Protein AF-A0AA91CA77-F1 (afdb_monomer_lite)

pLDDT: mean 86.05, std 10.48, range [43.81, 96.94]

Radius of gyration: 17.7 Å; chains: 1; bounding box: 40×16×43 Å

Structure (mmCIF, N/CA/C/O backbone):
data_AF-A0AA91CA77-F1
#
_entry.id   AF-A0AA91CA77-F1
#
loop_
_atom_site.group_PDB
_atom_site.id
_atom_site.type_symbol
_atom_site.label_atom_id
_atom_site.label_alt_id
_atom_site.label_comp_id
_atom_site.label_asym_id
_atom_site.label_entity_id
_atom_site.label_seq_id
_atom_site.pdbx_PDB_ins_code
_atom_site.Cartn_x
_atom_site.Cartn_y
_atom_site.Cartn_z
_atom_site.occupancy
_atom_site.B_iso_or_equiv
_atom_site.auth_seq_id
_atom_site.auth_comp_id
_atom_site.auth_asym_id
_atom_site.auth_atom_id
_atom_site.pdbx_PDB_model_num
ATOM 1 N N . ALA A 1 1 ? 12.599 10.717 -21.690 1.00 43.81 1 ALA A N 1
ATOM 2 C CA . ALA A 1 1 ? 11.370 11.416 -21.269 1.00 43.81 1 ALA A CA 1
ATOM 3 C C . ALA A 1 1 ? 10.651 10.517 -20.279 1.00 43.81 1 ALA A C 1
ATOM 5 O O . ALA A 1 1 ? 10.445 9.354 -20.601 1.00 43.81 1 ALA A O 1
ATOM 6 N N . CYS A 1 2 ? 10.354 11.008 -19.074 1.00 51.12 2 CYS A N 1
ATOM 7 C CA . CYS A 1 2 ? 9.453 10.300 -18.167 1.00 51.12 2 CYS A CA 1
ATOM 8 C C . CYS A 1 2 ? 8.096 10.228 -18.879 1.00 51.12 2 CYS A C 1
ATOM 10 O O . CYS A 1 2 ? 7.526 11.272 -19.196 1.00 51.12 2 CYS A O 1
ATOM 12 N N . LEU A 1 3 ? 7.649 9.028 -19.253 1.00 63.09 3 LEU A N 1
ATOM 13 C CA . LEU A 1 3 ? 6.319 8.852 -19.827 1.00 63.09 3 LEU A CA 1
ATOM 14 C C . LEU A 1 3 ? 5.322 9.302 -18.758 1.00 63.09 3 LEU A C 1
ATOM 16 O O . LEU A 1 3 ? 5.353 8.799 -17.637 1.00 63.09 3 LEU A O 1
ATOM 20 N N . THR A 1 4 ? 4.456 10.261 -19.076 1.00 71.81 4 THR A N 1
ATOM 21 C CA . THR A 1 4 ? 3.342 10.635 -18.200 1.00 71.81 4 THR A CA 1
ATOM 22 C C . THR A 1 4 ? 2.318 9.510 -18.243 1.00 71.81 4 THR A C 1
ATOM 24 O O . THR A 1 4 ? 1.380 9.529 -19.040 1.00 71.81 4 THR A O 1
ATOM 27 N N . VAL A 1 5 ? 2.555 8.479 -17.439 1.00 78.88 5 VAL A N 1
ATOM 28 C CA . VAL A 1 5 ? 1.635 7.356 -17.295 1.00 78.88 5 VAL A CA 1
ATOM 29 C C . VAL A 1 5 ? 0.412 7.860 -16.522 1.00 78.88 5 VAL A C 1
ATOM 31 O O . VAL A 1 5 ? 0.581 8.457 -15.455 1.00 78.88 5 VAL A O 1
ATOM 34 N N . PRO A 1 6 ? -0.817 7.684 -17.037 1.00 85.00 6 PRO A N 1
ATOM 35 C CA . PRO A 1 6 ? -2.001 8.153 -16.335 1.00 85.00 6 PRO A CA 1
ATOM 36 C C . PRO A 1 6 ? -2.162 7.402 -15.010 1.00 85.00 6 PRO A C 1
ATOM 38 O O . PRO A 1 6 ? -1.970 6.193 -14.942 1.00 85.00 6 PRO A O 1
ATOM 41 N N . TRP A 1 7 ? -2.554 8.110 -13.950 1.00 83.25 7 TRP A N 1
ATOM 42 C CA . TRP A 1 7 ? -2.723 7.536 -12.605 1.00 83.25 7 TRP A CA 1
ATOM 43 C C . TRP A 1 7 ? -3.809 6.450 -12.535 1.00 83.25 7 TRP A C 1
ATOM 45 O O . TRP A 1 7 ? -3.863 5.684 -11.579 1.00 83.25 7 TRP A O 1
ATOM 55 N N . THR A 1 8 ? -4.659 6.361 -13.558 1.00 87.00 8 THR A N 1
ATOM 56 C CA . THR A 1 8 ? -5.669 5.315 -13.713 1.00 87.00 8 THR A CA 1
ATOM 57 C C . THR A 1 8 ? -5.088 3.974 -14.177 1.00 87.00 8 THR A C 1
ATOM 59 O O . THR A 1 8 ? -5.825 2.991 -14.224 1.00 87.00 8 THR A O 1
ATOM 62 N N . THR A 1 9 ? -3.799 3.887 -14.545 1.00 87.62 9 THR A N 1
ATOM 63 C CA . THR A 1 9 ? -3.182 2.589 -14.865 1.00 87.62 9 THR A CA 1
ATOM 64 C C . THR A 1 9 ? -3.029 1.728 -13.611 1.00 87.62 9 THR A C 1
ATOM 66 O O . THR A 1 9 ? -2.650 2.257 -12.564 1.00 87.62 9 THR A O 1
ATOM 69 N N . PRO A 1 10 ? -3.233 0.400 -13.707 1.00 87.06 10 PRO A N 1
ATOM 70 C CA . PRO A 1 10 ? -3.044 -0.502 -12.578 1.00 87.06 10 PRO A CA 1
ATOM 71 C C . PRO A 1 10 ? -1.657 -0.325 -11.936 1.00 87.06 10 PRO A C 1
ATOM 73 O O . PRO A 1 10 ? -0.676 -0.232 -12.675 1.00 87.06 10 PRO A O 1
ATOM 76 N N . PRO A 1 11 ? -1.530 -0.336 -10.595 1.00 85.06 11 PRO A N 1
ATOM 77 C CA . PRO A 1 11 ? -0.305 0.065 -9.899 1.00 85.06 11 PRO A CA 1
ATOM 78 C C . PRO A 1 11 ? 0.964 -0.647 -10.389 1.00 85.06 11 PRO A C 1
ATOM 80 O O . PRO A 1 11 ? 1.965 -0.008 -10.691 1.00 85.06 11 PRO A O 1
ATOM 83 N N . ILE A 1 12 ? 0.934 -1.971 -10.540 1.00 86.25 12 ILE A N 1
ATOM 84 C CA . ILE A 1 12 ? 2.115 -2.743 -10.963 1.00 86.25 12 ILE A CA 1
ATOM 85 C C . ILE A 1 12 ? 2.565 -2.336 -12.378 1.00 86.25 12 ILE A C 1
ATOM 87 O O . ILE A 1 12 ? 3.755 -2.153 -12.634 1.00 86.25 12 ILE A O 1
ATOM 91 N N . VAL A 1 13 ? 1.602 -2.133 -13.281 1.00 85.62 13 VAL A N 1
ATOM 92 C CA . VAL A 1 13 ? 1.851 -1.677 -14.656 1.00 85.62 13 VAL A CA 1
ATOM 93 C C . VAL A 1 13 ? 2.332 -0.225 -14.658 1.00 85.62 13 VAL A C 1
ATOM 95 O O . VAL A 1 13 ? 3.246 0.114 -15.407 1.00 85.62 13 VAL A O 1
ATOM 98 N N . PHE A 1 14 ? 1.783 0.614 -13.775 1.00 86.12 14 PHE A N 1
ATOM 99 C CA . PHE A 1 14 ? 2.231 1.988 -13.568 1.00 86.12 14 PHE A CA 1
ATOM 100 C C . PHE A 1 14 ? 3.714 2.034 -13.188 1.00 86.12 14 PHE A C 1
ATOM 102 O O . PHE A 1 14 ? 4.483 2.716 -13.857 1.00 86.12 14 PHE A O 1
ATOM 109 N N . GLY A 1 15 ? 4.142 1.260 -12.184 1.00 84.12 15 GLY A N 1
ATOM 110 C CA . GLY A 1 15 ? 5.544 1.214 -11.747 1.00 84.12 15 GLY A CA 1
ATOM 111 C C . GLY A 1 15 ? 6.504 0.733 -12.842 1.00 84.12 15 GLY A C 1
ATOM 112 O O . GLY A 1 15 ? 7.600 1.276 -13.000 1.00 84.12 15 GLY A O 1
ATOM 113 N N . PHE A 1 16 ? 6.080 -0.237 -13.656 1.00 85.25 16 PHE A N 1
ATOM 114 C CA . PHE A 1 16 ? 6.849 -0.716 -14.808 1.00 85.25 16 PHE A CA 1
ATOM 115 C C . PHE A 1 16 ? 7.003 0.354 -15.900 1.00 85.25 16 PHE A C 1
ATOM 117 O O . PHE A 1 16 ? 8.109 0.617 -16.373 1.00 85.25 16 PHE A O 1
ATOM 124 N N . LEU A 1 17 ? 5.904 1.002 -16.293 1.00 84.06 17 LEU A N 1
ATOM 125 C CA . LEU A 1 17 ? 5.907 2.008 -17.359 1.00 84.06 17 LEU A CA 1
ATOM 126 C C . LEU A 1 17 ? 6.581 3.316 -16.919 1.00 84.06 17 LEU A C 1
ATOM 128 O O . LEU A 1 17 ? 7.328 3.908 -17.698 1.00 84.06 17 LEU A O 1
ATOM 132 N N . ALA A 1 18 ? 6.384 3.733 -15.666 1.00 82.31 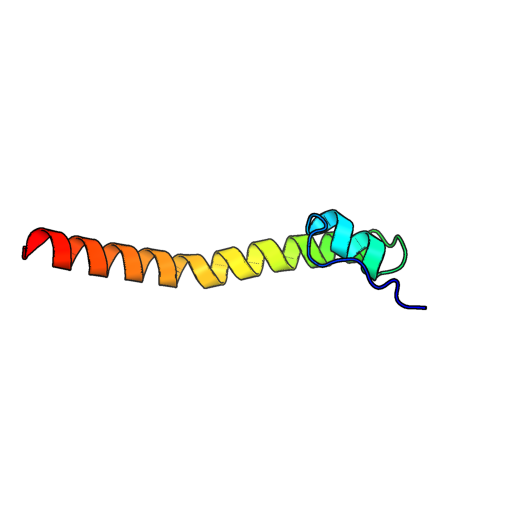18 ALA A N 1
ATOM 133 C CA . ALA A 1 18 ? 6.987 4.938 -15.092 1.00 82.31 18 ALA A CA 1
ATOM 134 C C . ALA A 1 18 ? 8.522 4.858 -15.025 1.00 82.31 18 ALA A C 1
ATOM 136 O O . ALA A 1 18 ? 9.201 5.881 -15.081 1.00 82.31 18 ALA A O 1
ATOM 137 N N . THR A 1 19 ? 9.077 3.646 -14.948 1.00 82.56 19 THR A N 1
ATOM 138 C CA . THR A 1 19 ? 10.527 3.396 -14.897 1.00 82.56 19 THR A CA 1
ATOM 139 C C . THR A 1 19 ? 11.127 2.987 -16.246 1.00 82.56 19 THR A C 1
ATOM 141 O O . THR A 1 19 ? 12.283 2.573 -16.304 1.00 82.56 19 THR A O 1
ATOM 144 N N . GLY A 1 20 ? 10.369 3.125 -17.341 1.00 82.44 20 GLY A N 1
ATOM 145 C CA . GLY A 1 20 ? 10.848 2.826 -18.692 1.00 82.44 20 GLY A CA 1
ATOM 146 C C . GLY A 1 20 ? 10.923 1.330 -18.999 1.00 82.44 20 GLY A C 1
ATOM 147 O O . GLY A 1 20 ? 11.915 0.882 -19.563 1.00 82.44 20 GLY A O 1
ATOM 148 N N . ALA A 1 21 ? 9.885 0.570 -18.632 1.00 79.69 21 ALA A N 1
ATOM 149 C CA . ALA A 1 21 ? 9.816 -0.886 -18.782 1.00 79.69 21 ALA A CA 1
ATOM 150 C C . ALA A 1 21 ? 10.846 -1.650 -17.925 1.00 79.69 21 ALA A C 1
ATOM 152 O O . ALA A 1 21 ? 11.344 -2.711 -18.307 1.00 79.69 21 ALA A O 1
ATOM 153 N N . ASN A 1 22 ? 11.154 -1.122 -16.736 1.00 83.50 22 ASN A N 1
ATOM 154 C CA . ASN A 1 22 ? 12.046 -1.770 -15.783 1.00 83.50 22 ASN A CA 1
ATOM 155 C C . ASN A 1 22 ? 11.242 -2.602 -14.771 1.00 83.50 22 ASN A C 1
ATOM 157 O O . ASN A 1 22 ? 10.375 -2.093 -14.058 1.00 83.50 22 ASN A O 1
ATOM 161 N N . VAL A 1 23 ? 11.566 -3.893 -14.669 1.00 86.19 23 VAL A N 1
ATOM 162 C CA . VAL A 1 23 ? 10.932 -4.831 -13.725 1.00 86.19 23 VA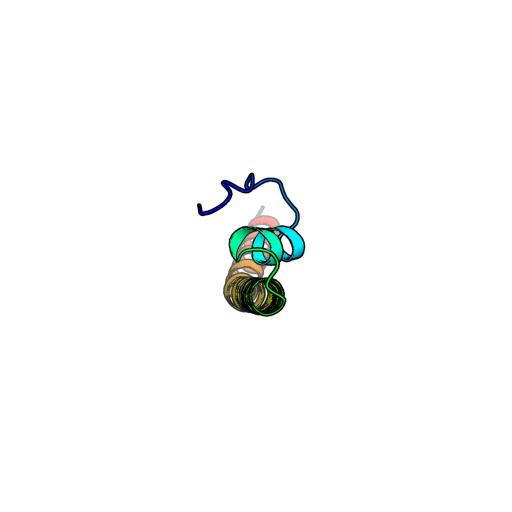L A CA 1
ATOM 163 C C . VAL A 1 23 ? 11.113 -4.378 -12.273 1.00 86.19 23 VAL A C 1
ATOM 165 O O . VAL A 1 23 ? 10.212 -4.561 -11.456 1.00 86.19 23 VAL A O 1
ATOM 168 N N . MET A 1 24 ? 12.220 -3.703 -11.953 1.00 87.69 24 MET A N 1
ATOM 169 C CA . MET A 1 24 ? 12.452 -3.169 -10.609 1.00 87.69 24 MET A CA 1
ATOM 170 C C . MET A 1 24 ? 11.410 -2.117 -10.213 1.00 87.69 24 MET A C 1
ATOM 172 O O . MET A 1 24 ? 11.035 -2.059 -9.045 1.00 87.69 24 MET A O 1
ATOM 176 N N . GLY A 1 25 ? 10.871 -1.349 -11.168 1.00 86.06 25 GLY A N 1
ATOM 177 C CA . GLY A 1 25 ? 9.790 -0.400 -10.896 1.00 86.06 25 GLY A CA 1
ATOM 178 C C . GLY A 1 25 ? 8.479 -1.082 -10.500 1.00 86.06 25 GLY A C 1
ATOM 179 O O . GLY A 1 25 ? 7.786 -0.615 -9.597 1.00 86.06 25 GLY A O 1
ATOM 180 N N . ALA A 1 26 ? 8.167 -2.231 -11.107 1.00 87.00 26 ALA A N 1
ATOM 181 C CA . ALA A 1 26 ? 7.018 -3.048 -10.714 1.00 87.00 26 ALA A CA 1
ATOM 182 C C . ALA A 1 26 ? 7.187 -3.626 -9.297 1.00 87.00 26 ALA A C 1
ATOM 184 O O . ALA A 1 26 ? 6.243 -3.613 -8.505 1.00 87.00 26 ALA A O 1
ATOM 185 N N . VAL A 1 27 ? 8.398 -4.085 -8.958 1.00 90.94 27 VAL A N 1
ATOM 186 C CA . VAL A 1 27 ? 8.722 -4.627 -7.627 1.00 90.94 27 VAL A CA 1
ATOM 187 C C . VAL A 1 27 ? 8.604 -3.550 -6.551 1.00 90.94 27 VAL A C 1
ATOM 189 O O . VAL A 1 27 ? 7.954 -3.777 -5.531 1.00 90.94 27 VAL A O 1
ATOM 192 N N . THR A 1 28 ? 9.164 -2.359 -6.781 1.00 89.94 28 THR A N 1
ATOM 193 C CA . THR A 1 28 ? 9.019 -1.233 -5.849 1.00 89.94 28 THR A CA 1
ATOM 194 C C . THR A 1 28 ? 7.549 -0.881 -5.640 1.00 89.94 28 THR A C 1
ATOM 196 O O . THR A 1 28 ? 7.137 -0.678 -4.499 1.00 89.94 28 THR A O 1
ATOM 199 N N . GLN A 1 29 ? 6.730 -0.890 -6.697 1.00 91.31 29 GLN A N 1
ATOM 200 C CA . GLN A 1 29 ? 5.305 -0.613 -6.543 1.00 91.31 29 GLN A CA 1
ATOM 201 C C . GLN A 1 29 ? 4.578 -1.681 -5.717 1.00 91.31 29 GLN A C 1
ATOM 203 O O . GLN A 1 29 ? 3.733 -1.341 -4.891 1.00 91.31 29 GLN A O 1
ATOM 208 N N . ALA A 1 30 ? 4.914 -2.961 -5.895 1.00 91.25 30 ALA A N 1
ATOM 209 C CA . ALA A 1 30 ? 4.347 -4.036 -5.084 1.00 91.25 30 ALA A CA 1
ATOM 210 C C . ALA A 1 30 ? 4.692 -3.864 -3.593 1.00 91.25 30 ALA A C 1
ATOM 212 O O . ALA A 1 30 ? 3.812 -3.985 -2.741 1.00 91.25 30 ALA A O 1
ATOM 213 N N . ILE A 1 31 ? 5.943 -3.504 -3.281 1.00 94.31 31 ILE A N 1
ATOM 214 C CA . ILE A 1 31 ? 6.378 -3.211 -1.906 1.00 94.31 31 ILE A CA 1
ATOM 215 C C . ILE A 1 31 ? 5.595 -2.025 -1.337 1.00 94.31 31 ILE A C 1
ATOM 217 O O . ILE A 1 31 ? 5.105 -2.103 -0.212 1.00 94.31 31 ILE A O 1
ATOM 221 N N . LEU A 1 32 ? 5.429 -0.949 -2.111 1.00 93.31 32 LEU A N 1
ATOM 222 C CA . LEU A 1 32 ? 4.674 0.227 -1.677 1.00 93.31 32 LEU A CA 1
ATOM 223 C C . LEU A 1 32 ? 3.219 -0.114 -1.346 1.00 93.31 32 LEU A C 1
ATOM 225 O O . LEU A 1 32 ? 2.733 0.324 -0.309 1.00 93.31 32 LEU A O 1
ATOM 229 N N . ILE A 1 33 ? 2.549 -0.936 -2.160 1.00 94.00 33 ILE A N 1
ATOM 230 C CA . ILE A 1 33 ? 1.174 -1.380 -1.881 1.00 94.00 33 ILE A CA 1
ATOM 231 C C . ILE A 1 33 ? 1.111 -2.120 -0.544 1.00 94.00 33 ILE A C 1
ATOM 233 O O . ILE A 1 33 ? 0.279 -1.786 0.296 1.00 94.00 33 ILE A O 1
ATOM 237 N N . VAL A 1 34 ? 2.017 -3.077 -0.317 1.00 95.75 34 VAL A N 1
ATOM 238 C CA . VAL A 1 34 ? 2.062 -3.844 0.937 1.00 95.75 34 VAL A CA 1
ATOM 239 C C . VAL A 1 34 ? 2.299 -2.925 2.135 1.00 95.75 34 VAL A C 1
ATOM 241 O O . VAL A 1 34 ? 1.582 -3.017 3.130 1.00 95.75 34 VAL A O 1
ATOM 244 N N . VAL A 1 35 ? 3.263 -2.008 2.039 1.00 96.75 35 VAL A N 1
ATOM 245 C CA . VAL A 1 35 ? 3.570 -1.050 3.111 1.00 96.75 35 VAL A CA 1
ATOM 246 C C . VAL A 1 35 ? 2.375 -0.137 3.386 1.00 96.75 35 VAL A C 1
ATOM 248 O O . VAL A 1 35 ? 2.005 0.041 4.545 1.00 96.75 35 VAL A O 1
ATOM 251 N N . SER A 1 36 ? 1.725 0.393 2.348 1.00 94.69 36 SER A N 1
ATOM 252 C CA . SER A 1 36 ? 0.515 1.205 2.496 1.00 94.69 36 SER A CA 1
ATOM 253 C C . SER A 1 36 ? -0.610 0.427 3.175 1.00 94.69 36 SER A C 1
ATOM 255 O O . SER A 1 36 ? -1.247 0.967 4.076 1.00 94.69 36 SER A O 1
ATOM 257 N N . THR A 1 37 ? -0.824 -0.842 2.817 1.00 94.69 37 THR A N 1
ATOM 258 C CA . THR A 1 37 ? -1.810 -1.697 3.490 1.00 94.69 37 THR A CA 1
ATOM 259 C C . THR A 1 37 ? -1.465 -1.884 4.966 1.00 94.69 37 THR A C 1
ATOM 261 O O . THR A 1 37 ? -2.31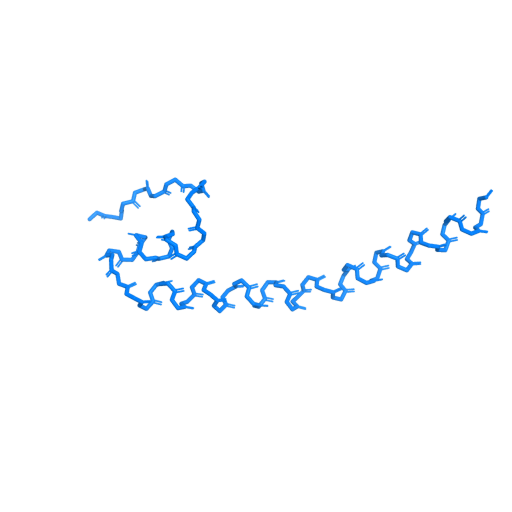9 -1.647 5.815 1.00 94.69 37 THR A O 1
ATOM 264 N N . VAL A 1 38 ? -0.221 -2.243 5.295 1.00 96.94 38 VAL A N 1
ATOM 265 C CA . VAL A 1 38 ? 0.211 -2.459 6.688 1.00 96.94 38 VAL A CA 1
ATOM 266 C C . VAL A 1 38 ? 0.058 -1.193 7.528 1.00 96.94 38 VAL A C 1
ATOM 268 O O . VAL A 1 38 ? -0.397 -1.272 8.666 1.00 96.94 38 VAL A O 1
ATOM 271 N N . ILE A 1 39 ? 0.392 -0.028 6.969 1.00 96.62 39 ILE A N 1
ATOM 272 C CA . ILE A 1 39 ? 0.214 1.256 7.653 1.00 96.62 39 ILE A CA 1
ATOM 273 C C . ILE A 1 39 ? -1.273 1.567 7.845 1.00 96.62 39 ILE A C 1
ATOM 275 O O . ILE A 1 39 ? -1.638 2.074 8.899 1.00 96.62 39 ILE A O 1
ATOM 279 N N . TYR A 1 40 ? -2.135 1.262 6.871 1.00 95.19 40 TYR A N 1
ATOM 280 C CA . TYR A 1 40 ? -3.554 1.630 6.908 1.00 95.19 40 TYR A CA 1
ATOM 281 C C . TYR A 1 40 ? -4.412 0.711 7.794 1.00 95.19 40 TYR A C 1
ATOM 283 O O . TYR A 1 40 ? -5.335 1.179 8.459 1.00 95.19 40 TYR A O 1
ATOM 291 N N . VAL A 1 41 ? -4.094 -0.585 7.854 1.00 95.88 41 VAL A N 1
ATOM 292 C CA . VAL A 1 41 ? -4.826 -1.593 8.645 1.00 95.88 41 VAL A CA 1
ATOM 293 C C . VAL A 1 41 ? -5.071 -1.194 10.113 1.00 95.88 41 VAL A C 1
ATOM 295 O O . VAL A 1 41 ? -6.220 -1.291 10.544 1.00 95.88 41 VAL A O 1
ATOM 298 N N . PRO A 1 42 ? -4.090 -0.723 10.912 1.00 94.25 42 PRO A N 1
ATOM 299 C CA . PRO A 1 42 ? -4.355 -0.347 12.303 1.00 94.25 42 PRO A CA 1
ATOM 300 C C . PRO A 1 42 ? -5.336 0.827 12.428 1.00 94.25 42 PRO A C 1
ATOM 302 O O . PRO A 1 42 ? -6.159 0.831 13.345 1.00 94.25 42 PRO A O 1
ATOM 305 N N . PHE A 1 43 ? -5.295 1.793 11.503 1.00 94.81 43 PHE A N 1
ATOM 306 C CA . PHE A 1 43 ? -6.254 2.901 11.478 1.00 94.81 43 PHE A CA 1
ATOM 307 C C . PHE A 1 43 ? -7.653 2.419 11.105 1.00 94.81 43 PHE A C 1
ATOM 309 O O . PHE A 1 43 ? -8.625 2.849 11.722 1.00 94.81 43 PHE A O 1
ATOM 316 N N . LEU A 1 44 ? -7.753 1.490 10.154 1.00 94.50 44 LEU A N 1
ATOM 317 C CA . LEU A 1 44 ? -9.023 0.891 9.755 1.00 94.50 44 LEU A CA 1
ATOM 318 C C . LEU A 1 44 ? -9.661 0.111 10.914 1.00 94.50 44 LEU A C 1
ATOM 320 O O . LEU A 1 44 ? -10.822 0.343 11.231 1.00 94.50 44 LEU A O 1
ATOM 324 N N . ILE A 1 45 ? -8.890 -0.710 11.634 1.00 93.94 45 ILE A N 1
ATOM 325 C CA . ILE A 1 45 ? -9.383 -1.438 12.818 1.00 93.94 45 ILE A CA 1
ATOM 326 C C . ILE A 1 45 ? -9.829 -0.466 13.922 1.00 93.94 45 ILE A C 1
ATOM 328 O O . ILE A 1 45 ? -10.839 -0.694 14.592 1.00 93.94 45 ILE A O 1
ATOM 332 N N . ALA A 1 46 ? -9.076 0.613 14.159 1.00 93.75 46 ALA A N 1
ATOM 333 C CA . ALA A 1 46 ? -9.456 1.630 15.139 1.00 93.75 46 ALA A CA 1
ATOM 334 C C . ALA A 1 46 ? -10.762 2.341 14.742 1.00 93.75 46 ALA A C 1
ATOM 336 O O . ALA A 1 46 ? -11.627 2.555 15.596 1.00 93.75 46 ALA A O 1
ATOM 337 N N . TYR A 1 47 ? -10.919 2.650 13.454 1.00 93.00 47 TYR A N 1
ATOM 338 C CA . TYR A 1 47 ? -12.128 3.241 12.894 1.00 93.00 47 TYR A CA 1
ATOM 339 C C . TYR A 1 47 ? -13.341 2.311 13.042 1.00 93.00 47 TYR A C 1
ATOM 341 O O . TYR A 1 47 ? -14.365 2.733 13.578 1.00 93.00 47 TYR A O 1
ATOM 349 N N . GLU A 1 48 ? -13.211 1.032 12.682 1.00 93.88 48 GLU A N 1
ATOM 350 C CA . GLU A 1 48 ? -14.276 0.032 12.851 1.00 93.88 48 GLU A CA 1
ATOM 351 C C . GLU A 1 48 ? -14.692 -0.117 14.321 1.00 93.88 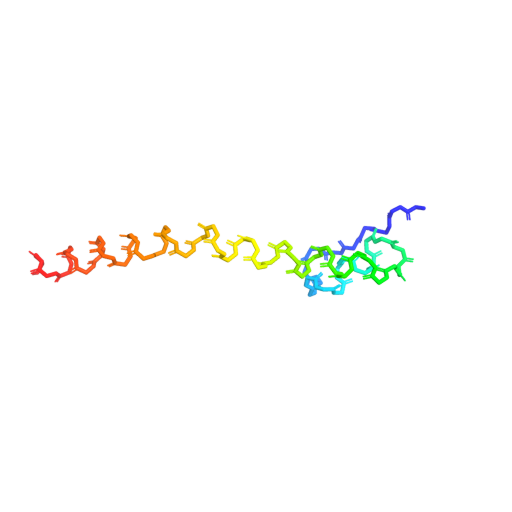48 GLU A C 1
ATOM 353 O O . GLU A 1 48 ? -15.880 -0.130 14.642 1.00 93.88 48 GLU A O 1
ATOM 358 N N . LYS A 1 49 ? -13.727 -0.156 15.250 1.00 91.25 49 LYS A N 1
ATOM 359 C CA . LYS A 1 49 ? -14.017 -0.202 16.693 1.00 91.25 49 LYS A CA 1
ATOM 360 C C . LYS A 1 49 ? -14.781 1.028 17.176 1.00 91.25 49 LYS A C 1
ATOM 362 O O . LYS A 1 49 ? -15.657 0.892 18.028 1.00 91.25 49 LYS A O 1
ATOM 367 N N . TYR A 1 50 ? -14.438 2.214 16.680 1.00 91.94 50 TYR A N 1
ATOM 368 C CA . TYR A 1 50 ? -15.138 3.450 17.026 1.00 91.94 50 TYR A CA 1
ATOM 369 C C . TYR A 1 50 ? -16.579 3.449 16.499 1.00 91.94 50 TYR A C 1
ATOM 371 O O . TYR A 1 50 ? -17.503 3.744 17.255 1.00 91.94 50 TYR A O 1
ATOM 379 N N . GLN A 1 51 ? -16.783 3.055 15.241 1.00 90.31 51 GLN A N 1
ATOM 380 C CA . GLN A 1 51 ? -18.116 2.976 14.639 1.00 90.31 51 GLN A CA 1
ATOM 381 C C . GLN A 1 51 ? -19.003 1.930 15.324 1.00 90.31 51 GLN A C 1
ATOM 383 O O . GLN A 1 51 ? -20.154 2.223 15.630 1.00 90.31 51 GLN A O 1
ATOM 388 N N . ASN A 1 52 ? -18.462 0.757 15.664 1.00 88.94 52 ASN A N 1
ATOM 389 C CA . ASN A 1 52 ? -19.220 -0.287 16.362 1.00 88.94 52 ASN A CA 1
ATOM 390 C C . ASN A 1 52 ? -19.671 0.142 17.767 1.00 88.94 52 ASN A C 1
ATOM 392 O O . ASN A 1 52 ? -20.752 -0.242 18.201 1.00 88.94 52 ASN A O 1
ATOM 396 N N . LYS A 1 53 ? -18.867 0.946 18.478 1.00 86.12 53 LYS A N 1
ATOM 397 C CA . LYS A 1 53 ? -19.280 1.533 19.764 1.00 86.12 53 LYS A CA 1
ATOM 398 C C . LYS A 1 53 ? -20.425 2.524 19.580 1.00 86.12 53 LYS A C 1
ATOM 400 O O . LYS A 1 53 ? -21.420 2.426 20.281 1.00 86.12 53 LYS A O 1
ATOM 405 N N . GLN A 1 54 ? -20.305 3.409 18.594 1.00 86.81 54 GLN A N 1
ATOM 406 C CA . GLN A 1 54 ? -21.326 4.411 18.296 1.00 86.81 54 GLN A CA 1
ATOM 407 C C . GLN A 1 54 ? -22.653 3.775 17.849 1.00 86.81 54 GLN A C 1
ATOM 409 O O . GLN A 1 54 ? -23.715 4.251 18.227 1.00 86.81 54 GLN A O 1
ATOM 414 N N . ALA A 1 55 ? -22.598 2.666 17.105 1.00 82.25 55 ALA A N 1
ATOM 415 C CA . ALA A 1 55 ? -23.776 1.902 16.695 1.00 82.25 55 ALA A CA 1
ATOM 416 C C . ALA A 1 55 ? -24.436 1.111 17.840 1.00 82.25 55 ALA A C 1
ATOM 418 O O . ALA A 1 55 ? -25.605 0.773 17.729 1.00 82.25 55 ALA A O 1
ATOM 419 N N . ALA A 1 56 ? -23.702 0.786 18.911 1.00 77.19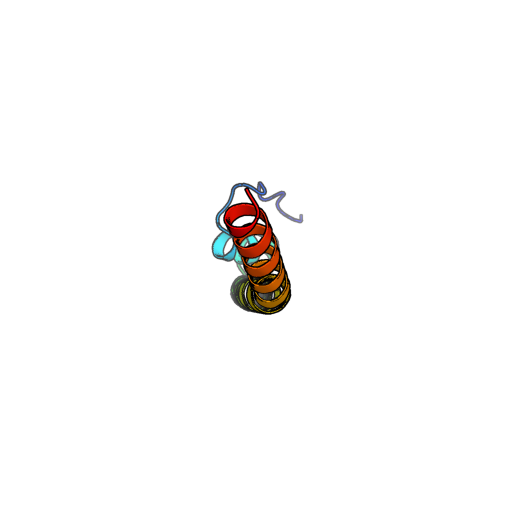 56 ALA A N 1
ATOM 420 C CA . ALA A 1 56 ? -24.248 0.109 20.091 1.00 77.19 56 ALA A CA 1
ATOM 421 C C . ALA A 1 56 ? -24.847 1.082 21.125 1.00 77.19 56 ALA A C 1
ATOM 423 O O . ALA A 1 56 ? -25.602 0.662 21.998 1.00 77.19 56 ALA A O 1
ATOM 424 N N . GLU A 1 57 ? -24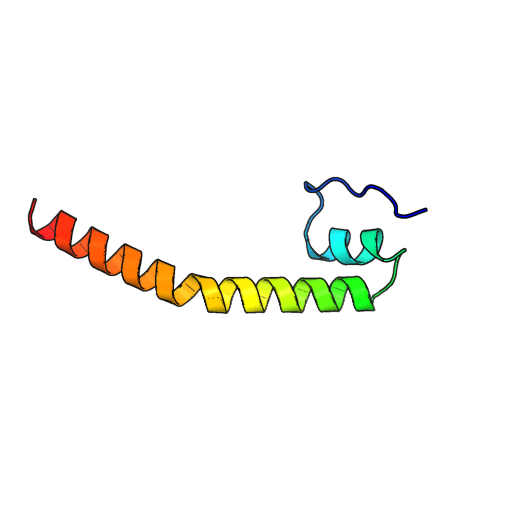.469 2.360 21.053 1.00 72.44 57 GLU A N 1
ATOM 425 C CA . GLU A 1 57 ? -24.986 3.444 21.898 1.00 72.44 57 GLU A CA 1
ATOM 426 C C . GLU A 1 57 ? -26.216 4.149 21.288 1.00 72.44 57 GLU A C 1
ATOM 428 O O . GLU A 1 57 ? -26.873 4.920 21.989 1.00 72.44 57 GLU A O 1
ATOM 433 N N . ALA A 1 58 ? -26.520 3.888 20.011 1.00 61.34 58 ALA A N 1
ATOM 434 C CA . ALA A 1 58 ? -27.711 4.354 19.293 1.00 61.34 58 ALA A CA 1
ATOM 435 C C . ALA A 1 58 ? -28.850 3.324 19.360 1.00 61.34 58 ALA A C 1
ATOM 437 O O . ALA A 1 58 ? -30.020 3.764 19.439 1.00 61.34 58 ALA A O 1
#

Foldseek 3Di:
DQPCDDPPPDQLVCQCSRVPNDNVRSVVSVVVVVVVCVVCVVVVVVVVVVVVVVVVVD

Sequence (58 aa):
ACLTVPWTTPPIVFGFLATGANVMGAVTQAILIVVSTVIYVPFLIAYEKYQNKQAAEA

Secondary structure (DSSP, 8-state):
------TTS-HHHHHHHHTTS-HHHHHHHHHHHHHHHHHHHHHHHHHHHHHHHHHHH-